Protein AF-A0A7R9WXY5-F1 (afdb_monomer)

Sequence (135 aa):
HPLSNDVPQPILPCYSPQYVYVGDTGELDQEAGEAMLREYPEVVKAVFLHVVSDIRDPPPDIPAPKMINGRPLVFFKTYVGAAVDAVQLGFMSVDGLQSVMDAAVLKLQDVPKTSDKWDDITIDMARAEVILQES

Secondary structure (DSSP, 8-state):
------PPPP--------EEEEEESSSTHHHHHHHHHHH-TTTEEEEEEE---S--SSPPPPPPPEEETTEEEEEESSHHHHHHHHHHTTSS-HHHHHHHHHHHHHHHTTS-TTSTHHHHHHHHHHHHHHHHHH-

pLDDT: mean 85.99, std 13.98, range [45.59, 97.94]

Radius of gyration: 20.67 Å; Cα contacts (8 Å, |Δi|>4): 164; chains: 1; bounding box: 40×36×82 Å

Mean predicted aligned error: 8.44 Å

Organism: NCBI:txid1486917

Nearest PDB structures (foldseek):
  7lrn-assembly1_A  TM=4.493E-01  e=1.155E+00  Acinetobacter baumannii
  1ipa-assembly1_A  TM=3.738E-01  e=8.289E-01  Thermus thermophilus
  7zay-assembly1_B  TM=4.949E-01  e=2.924E+00  Homo sapiens
  7dbj-assembly1_A  TM=3.763E-01  e=3.812E+00  Homo sapiens

Solvent-accessible surface area (backbone atoms only — not comparable to full-atom values): 8146 Å² total; per-residue (Å²): 139,84,86,82,84,78,74,83,75,80,80,71,81,80,77,76,76,72,41,72,48,77,46,34,59,77,62,68,42,49,64,50,46,54,46,41,28,69,76,37,52,90,38,35,56,35,32,38,30,36,62,63,69,96,52,74,80,71,63,72,79,78,61,78,67,44,73,41,85,89,24,48,38,40,57,31,84,41,72,46,40,47,37,45,53,29,36,78,73,69,76,41,53,72,69,54,38,52,54,46,46,55,54,50,53,63,73,40,70,87,53,64,84,87,42,73,76,44,59,65,43,51,56,26,49,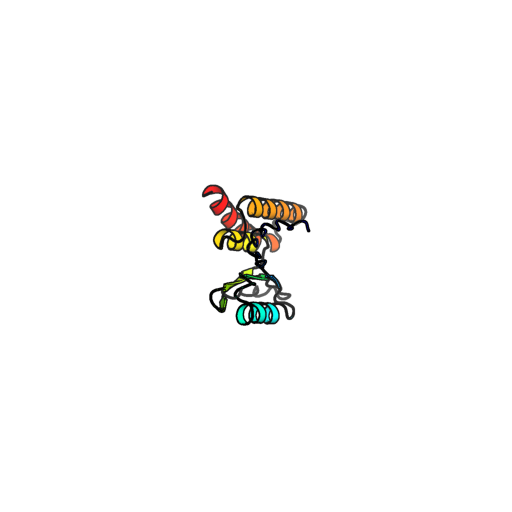55,55,41,52,55,54,66,74,76,107

Foldseek 3Di:
DDDDPPDDDDDDPPPQAADEAEEEDPDCLVVVQLVCCQPPVVRYQEYEYAYDDPDVVVHDDFDDWDARPNHIYHYANAVLQVQLVCVVSVNDDLVRSVVSLVVVCVVCVPPPCPDPVVPRVVVSVVSSVVVVVVD

Structure (mmCIF, N/CA/C/O backbone):
data_AF-A0A7R9WXY5-F1
#
_entry.id   AF-A0A7R9WXY5-F1
#
loop_
_atom_site.group_PDB
_atom_site.id
_atom_site.type_symbol
_atom_site.label_atom_id
_atom_site.label_alt_id
_atom_site.label_comp_id
_atom_site.label_asym_id
_atom_site.label_entity_id
_atom_site.label_seq_id
_atom_site.pdbx_PDB_ins_code
_atom_site.Cartn_x
_atom_site.Cartn_y
_atom_site.Cartn_z
_atom_site.occupancy
_atom_site.B_iso_or_equiv
_atom_site.auth_seq_id
_atom_site.auth_comp_id
_atom_site.auth_asym_id
_atom_site.auth_atom_id
_atom_site.pdbx_PDB_model_num
ATOM 1 N N . HIS A 1 1 ? -8.176 6.787 64.617 1.00 45.59 1 HIS A N 1
ATOM 2 C CA . HIS A 1 1 ? -8.739 7.027 63.275 1.00 45.59 1 HIS A CA 1
ATOM 3 C C . HIS A 1 1 ? -7.920 8.083 62.554 1.00 45.59 1 HIS A C 1
ATOM 5 O O . HIS A 1 1 ? -7.899 9.209 63.035 1.00 45.59 1 HIS A O 1
ATOM 11 N N . PRO A 1 2 ? -7.295 7.760 61.416 1.00 50.38 2 PRO A N 1
ATOM 12 C CA . PRO A 1 2 ? -7.084 8.735 60.360 1.00 50.38 2 PRO A CA 1
ATOM 13 C C . PRO A 1 2 ? -7.952 8.379 59.143 1.00 50.38 2 PRO A C 1
ATOM 15 O O . PRO A 1 2 ? -8.097 7.210 58.787 1.00 50.38 2 PRO A O 1
ATOM 18 N N . LEU A 1 3 ? -8.573 9.398 58.555 1.00 48.91 3 LEU A N 1
ATOM 19 C CA . LEU A 1 3 ? -9.305 9.322 57.294 1.00 48.91 3 LEU A CA 1
ATOM 20 C C . LEU A 1 3 ? -8.281 9.384 56.153 1.00 48.91 3 LEU A C 1
ATOM 22 O O . LEU A 1 3 ? -7.531 10.355 56.058 1.00 48.91 3 LEU A O 1
ATOM 26 N N . SER A 1 4 ? -8.232 8.331 55.333 1.00 54.41 4 SER A N 1
ATOM 27 C CA . SER A 1 4 ? -7.504 8.315 54.060 1.00 54.41 4 SER A CA 1
ATOM 28 C C . SER A 1 4 ? -8.235 9.230 53.079 1.00 54.41 4 SER A C 1
ATOM 30 O O . SER A 1 4 ? -9.386 8.969 52.731 1.00 54.41 4 SER A O 1
ATOM 32 N N . ASN A 1 5 ? -7.593 10.323 52.672 1.00 58.19 5 ASN A N 1
ATOM 33 C CA . ASN A 1 5 ? -8.052 11.154 51.562 1.00 58.19 5 ASN A CA 1
ATOM 34 C C . ASN A 1 5 ? -7.576 10.511 50.254 1.00 58.19 5 ASN A C 1
ATOM 36 O O . ASN A 1 5 ? -6.590 10.953 49.665 1.00 58.19 5 ASN A O 1
ATOM 40 N N . ASP A 1 6 ? -8.268 9.466 49.809 1.00 61.75 6 ASP A N 1
ATOM 41 C CA . ASP A 1 6 ? -8.076 8.913 48.470 1.00 61.75 6 ASP A CA 1
ATOM 42 C C . ASP A 1 6 ? -8.813 9.798 47.459 1.00 61.75 6 ASP A C 1
ATOM 44 O O . ASP A 1 6 ? -10.022 9.692 47.252 1.00 61.75 6 ASP A O 1
ATOM 48 N N . VAL A 1 7 ? -8.074 10.727 46.850 1.00 67.62 7 VAL A N 1
ATOM 49 C CA . VAL A 1 7 ? -8.543 11.486 45.686 1.00 67.62 7 VAL A CA 1
ATOM 50 C C . VAL A 1 7 ? -8.630 10.514 44.499 1.00 67.62 7 VAL A C 1
ATOM 52 O O . VAL A 1 7 ? -7.607 9.918 44.152 1.00 67.62 7 VAL A O 1
ATOM 55 N N . PRO A 1 8 ? -9.799 10.334 43.852 1.00 61.72 8 PRO A N 1
ATOM 56 C CA . PRO A 1 8 ? -9.913 9.460 42.690 1.00 61.72 8 PRO A CA 1
ATOM 57 C C . PRO A 1 8 ? -9.023 9.975 41.555 1.00 61.72 8 PRO A C 1
ATOM 59 O O . PRO A 1 8 ? -9.186 11.103 41.088 1.00 61.72 8 PRO A O 1
ATOM 62 N N . GLN A 1 9 ? -8.075 9.150 41.114 1.00 62.59 9 GLN A N 1
ATOM 63 C CA . GLN A 1 9 ? -7.274 9.427 39.924 1.00 62.59 9 GLN A CA 1
ATOM 64 C C . GLN A 1 9 ? -8.199 9.458 38.694 1.00 62.59 9 GLN A C 1
ATOM 66 O O . GLN A 1 9 ? -9.083 8.600 38.588 1.00 62.59 9 GLN A O 1
ATOM 71 N N . PRO A 1 10 ? -8.032 10.409 37.756 1.00 61.47 10 PRO A N 1
ATOM 72 C CA . PRO A 1 10 ? -8.815 10.416 36.530 1.00 61.47 10 PRO A CA 1
ATOM 73 C C . PRO A 1 10 ? -8.530 9.135 35.742 1.00 61.47 10 PRO A C 1
ATOM 75 O O . PRO A 1 10 ? -7.384 8.825 35.422 1.00 61.47 10 PRO A O 1
ATOM 78 N N . ILE A 1 11 ? -9.590 8.387 35.436 1.00 65.25 11 ILE A N 1
ATOM 79 C CA . ILE A 1 11 ? -9.560 7.288 34.473 1.00 65.25 11 ILE A CA 1
ATOM 80 C C . ILE A 1 11 ? -9.093 7.855 33.131 1.00 65.25 11 ILE A C 1
ATOM 82 O O . ILE A 1 11 ? -9.842 8.546 32.441 1.00 65.25 11 ILE A O 1
ATOM 86 N N . LEU A 1 12 ? -7.827 7.612 32.787 1.00 61.72 12 LEU A N 1
ATOM 87 C CA . LEU A 1 12 ? -7.324 7.902 31.451 1.00 61.72 12 LEU A CA 1
ATOM 88 C C . LEU A 1 12 ? -8.219 7.158 30.450 1.00 61.72 12 LEU A C 1
ATOM 90 O O . LEU A 1 12 ? -8.521 5.984 30.686 1.00 61.72 12 LEU A O 1
ATOM 94 N N . PRO A 1 13 ? -8.667 7.797 29.356 1.00 60.78 13 PRO A N 1
ATOM 95 C CA . PRO A 1 13 ? -9.385 7.078 28.319 1.00 60.78 13 PRO A CA 1
ATOM 96 C C . PRO A 1 13 ? -8.482 5.944 27.834 1.00 60.78 13 PRO A C 1
ATOM 98 O O . PRO A 1 13 ? -7.355 6.178 27.395 1.00 60.78 13 PRO A O 1
ATOM 101 N N . CYS A 1 14 ? -8.958 4.707 27.963 1.00 61.19 14 CYS A N 1
ATOM 102 C CA . CYS A 1 14 ? -8.277 3.556 27.397 1.00 61.19 14 CYS A CA 1
ATOM 103 C C . CYS A 1 14 ? -8.265 3.738 25.878 1.00 61.19 14 CYS A C 1
ATOM 105 O O . CYS A 1 14 ? -9.283 3.531 25.218 1.00 61.19 14 CYS A O 1
ATOM 107 N N . TYR A 1 15 ? -7.131 4.165 25.324 1.00 64.31 15 TYR A N 1
ATOM 108 C CA . TYR A 1 15 ? -6.925 4.173 23.884 1.00 64.31 15 TYR A CA 1
ATOM 109 C C . TYR A 1 15 ? -6.968 2.725 23.402 1.00 64.31 15 TYR A C 1
ATOM 111 O O . TYR A 1 15 ? -6.047 1.951 23.661 1.00 64.31 15 TYR A O 1
ATOM 119 N N . SER A 1 16 ? -8.050 2.345 22.725 1.00 69.62 16 SER A N 1
ATOM 120 C CA . SER A 1 16 ? -8.078 1.094 21.977 1.00 69.62 16 SER A CA 1
ATOM 121 C C . SER A 1 16 ? -7.091 1.232 20.814 1.00 69.62 16 SER A C 1
ATOM 123 O O . SER A 1 16 ? -7.258 2.156 20.006 1.00 69.62 16 SER A O 1
ATOM 125 N N . PRO A 1 17 ? -6.057 0.380 20.721 1.00 78.38 17 PRO A N 1
ATOM 126 C CA . PRO A 1 17 ? -5.117 0.443 19.614 1.00 78.38 17 PRO A CA 1
ATOM 127 C C . PRO A 1 17 ? -5.864 0.255 18.288 1.00 78.38 17 PRO A C 1
ATOM 129 O O . PRO A 1 17 ? -6.807 -0.529 18.199 1.00 78.38 17 PRO A O 1
ATOM 132 N N . GLN A 1 18 ? -5.466 1.021 17.274 1.00 90.31 18 GLN A N 1
ATOM 133 C CA . GLN A 1 18 ? -5.995 0.921 15.917 1.00 90.31 18 GLN A CA 1
ATOM 134 C C . GLN A 1 18 ? -4.926 0.300 15.028 1.00 90.31 18 GLN A C 1
ATOM 136 O O . GLN A 1 18 ? -3.749 0.635 15.162 1.00 90.31 18 GLN A O 1
ATOM 141 N N . TYR A 1 19 ? -5.336 -0.584 14.125 1.00 94.50 19 TYR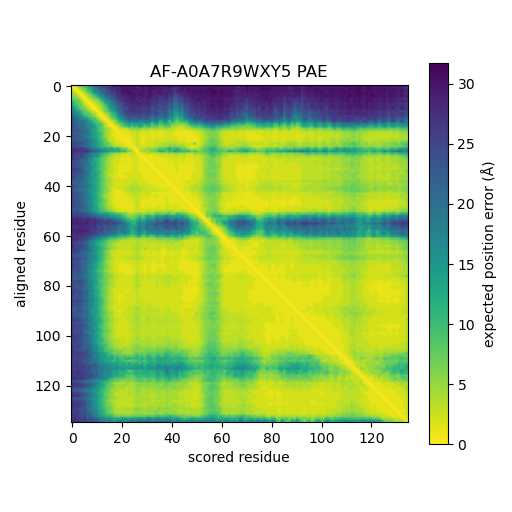 A N 1
ATOM 142 C CA . TYR A 1 19 ? -4.410 -1.377 13.323 1.00 94.50 19 TYR A CA 1
ATOM 143 C C . TYR A 1 19 ? -4.660 -1.205 11.831 1.00 94.50 19 TYR A C 1
ATOM 145 O O . TYR A 1 19 ? -5.797 -1.049 11.381 1.00 94.50 19 TYR A O 1
ATOM 153 N N . VAL A 1 20 ? -3.574 -1.295 11.073 1.00 96.38 20 VAL A N 1
ATOM 154 C CA . VAL A 1 20 ? -3.580 -1.556 9.636 1.00 96.38 20 VAL A CA 1
ATOM 155 C C . VAL A 1 20 ? -2.971 -2.936 9.449 1.00 96.38 20 VAL A C 1
ATOM 157 O O . VAL A 1 20 ? -1.915 -3.222 10.014 1.00 96.38 20 VAL A O 1
ATOM 160 N N . TYR A 1 21 ? -3.650 -3.796 8.700 1.00 96.50 21 TYR A N 1
ATOM 161 C CA . TYR A 1 21 ? -3.161 -5.135 8.394 1.00 96.50 21 TYR A CA 1
ATOM 162 C C . TYR A 1 21 ? -2.519 -5.145 7.006 1.00 96.50 21 TYR A C 1
ATOM 164 O O . TYR A 1 21 ? -3.054 -4.549 6.070 1.00 96.50 21 TYR A O 1
ATOM 172 N N . VAL A 1 22 ? -1.369 -5.804 6.886 1.00 96.00 22 VAL A N 1
ATOM 173 C CA . VAL A 1 22 ? -0.635 -5.958 5.628 1.00 96.00 22 VAL A CA 1
ATOM 174 C C . VAL A 1 22 ? -0.344 -7.440 5.435 1.00 96.00 22 VAL A C 1
ATOM 176 O O . VAL A 1 22 ? 0.213 -8.061 6.337 1.00 96.00 22 VAL A O 1
ATOM 179 N N . GLY A 1 23 ? -0.716 -7.975 4.277 1.00 94.62 23 GLY A N 1
ATOM 180 C CA . GLY A 1 23 ? -0.531 -9.379 3.907 1.00 94.62 23 GLY A CA 1
ATOM 181 C C . GLY A 1 23 ? -0.347 -9.535 2.401 1.00 94.62 23 GLY A C 1
ATOM 182 O O . GLY A 1 23 ? -0.059 -8.550 1.710 1.00 94.62 23 GLY A O 1
ATOM 183 N N . ASP A 1 24 ? -0.536 -10.740 1.878 1.00 92.19 24 ASP A N 1
ATOM 184 C CA . ASP A 1 24 ? -0.465 -11.025 0.440 1.00 92.19 24 ASP A CA 1
ATOM 185 C C . ASP A 1 24 ? -1.653 -11.843 -0.100 1.00 92.19 24 ASP A C 1
ATOM 187 O O . ASP A 1 24 ? -2.551 -12.241 0.633 1.00 92.19 24 ASP A O 1
ATOM 191 N N . THR A 1 25 ? -1.735 -12.009 -1.421 1.00 88.00 25 THR A N 1
ATOM 192 C CA . THR A 1 25 ? -2.819 -12.768 -2.078 1.00 88.00 25 THR A CA 1
ATOM 193 C C . THR A 1 25 ? -2.469 -14.231 -2.361 1.00 88.00 25 THR A C 1
ATOM 195 O O . THR A 1 25 ? -3.266 -14.923 -2.992 1.00 88.00 25 THR A O 1
ATOM 198 N N . GLY A 1 26 ? -1.268 -14.692 -2.001 1.00 77.94 26 GLY A N 1
ATOM 199 C CA . GLY A 1 26 ? -0.796 -16.053 -2.271 1.00 77.94 26 GLY A CA 1
ATOM 200 C C . GLY A 1 26 ? -1.288 -17.088 -1.257 1.00 77.94 26 GLY A C 1
ATOM 201 O O . GLY A 1 26 ? -1.329 -18.277 -1.573 1.00 77.94 26 GLY A O 1
ATOM 202 N N . GLU A 1 27 ? -1.688 -16.646 -0.062 1.00 79.31 27 GLU A N 1
ATOM 203 C CA . GLU A 1 27 ? -2.171 -17.495 1.034 1.00 79.31 27 GLU A CA 1
ATOM 204 C C . GLU A 1 27 ? -3.575 -17.070 1.529 1.00 79.31 27 GLU A C 1
ATOM 206 O O . GLU A 1 27 ? -4.365 -16.509 0.775 1.00 79.31 27 GLU A O 1
ATOM 211 N N . LEU A 1 28 ? -3.921 -17.362 2.792 1.00 89.62 28 LEU A N 1
ATOM 212 C CA . LEU A 1 28 ? -5.231 -17.064 3.407 1.00 89.62 28 LEU A CA 1
ATOM 213 C C . LEU A 1 28 ? -5.339 -15.642 3.993 1.00 89.62 28 LEU A C 1
ATOM 215 O O . LEU A 1 28 ? -6.267 -15.330 4.748 1.00 89.62 28 LEU A O 1
ATOM 219 N N . ASP A 1 29 ? -4.377 -14.782 3.674 1.00 93.69 29 ASP A N 1
ATOM 220 C CA . ASP A 1 29 ? -4.283 -13.409 4.171 1.00 93.69 29 ASP A CA 1
ATOM 221 C C . ASP A 1 29 ? -5.443 -12.539 3.670 1.00 93.69 29 ASP A C 1
ATOM 223 O O . ASP A 1 29 ? -5.923 -11.662 4.396 1.00 93.69 29 ASP A O 1
ATOM 227 N N . GLN A 1 30 ? -5.961 -12.805 2.465 1.00 94.06 30 GLN A N 1
ATOM 228 C CA . GLN A 1 30 ? -7.133 -12.091 1.965 1.00 94.06 30 GLN A CA 1
ATOM 229 C C . GLN A 1 30 ? -8.381 -12.433 2.781 1.00 94.06 30 GLN A C 1
ATOM 231 O O . GLN A 1 30 ? -9.068 -11.522 3.247 1.00 94.06 30 GLN A O 1
ATOM 236 N N . GLU A 1 31 ? -8.688 -13.714 2.985 1.00 95.31 31 GLU A N 1
ATOM 237 C CA . GLU A 1 31 ? -9.844 -14.136 3.777 1.00 95.31 31 GLU A CA 1
ATOM 238 C C . GLU A 1 31 ? -9.738 -13.640 5.219 1.00 95.31 31 GLU A C 1
ATOM 240 O O . GLU A 1 31 ? -10.734 -13.169 5.780 1.00 95.31 31 GLU A O 1
ATOM 245 N N . ALA A 1 32 ? -8.537 -13.696 5.802 1.00 96.19 32 ALA A N 1
ATOM 246 C CA . ALA A 1 32 ? -8.266 -13.172 7.134 1.00 96.19 32 ALA A CA 1
ATOM 247 C C . ALA A 1 32 ? -8.479 -11.651 7.192 1.00 96.19 32 ALA A C 1
ATOM 249 O O . ALA A 1 32 ? -9.191 -11.165 8.073 1.00 96.19 32 ALA A O 1
ATOM 250 N N . GLY A 1 33 ? -7.931 -10.899 6.235 1.00 96.06 33 GLY A N 1
ATOM 251 C CA . GLY A 1 33 ? -8.114 -9.452 6.109 1.00 96.06 33 GLY A CA 1
ATOM 252 C C . GLY A 1 33 ? -9.581 -9.056 5.953 1.00 96.06 33 GLY A C 1
ATOM 253 O O . GLY A 1 33 ? -10.083 -8.197 6.681 1.00 96.06 33 GLY A O 1
ATOM 254 N N . GLU A 1 34 ? -10.307 -9.717 5.054 1.00 96.50 34 GLU A N 1
ATOM 255 C CA . GLU A 1 34 ? -11.736 -9.476 4.846 1.00 96.50 34 GLU A CA 1
ATOM 256 C C . GLU A 1 34 ? -12.565 -9.830 6.092 1.00 96.50 34 GLU A C 1
ATOM 258 O O . GLU A 1 34 ? -13.495 -9.096 6.435 1.00 96.50 34 GLU A O 1
ATOM 263 N N . ALA A 1 35 ? -12.242 -10.922 6.795 1.00 97.12 35 ALA A N 1
ATOM 264 C CA . ALA A 1 35 ? -12.890 -11.285 8.056 1.00 97.12 35 ALA A CA 1
ATOM 265 C C . ALA A 1 35 ? -12.627 -10.244 9.150 1.00 97.12 35 ALA A C 1
ATOM 267 O O . ALA A 1 35 ? -13.572 -9.786 9.789 1.00 97.12 35 ALA A O 1
ATOM 268 N N . MET A 1 36 ? -11.380 -9.791 9.299 1.00 96.56 36 MET A N 1
ATOM 269 C CA . MET A 1 36 ? -11.010 -8.742 10.249 1.00 96.56 36 MET A CA 1
ATOM 270 C C . MET A 1 36 ? -11.781 -7.439 10.004 1.00 96.56 36 MET A C 1
ATOM 272 O O . MET A 1 36 ? -12.284 -6.842 10.955 1.00 96.56 36 MET A O 1
ATOM 276 N N . LEU A 1 37 ? -11.949 -7.019 8.745 1.00 96.75 37 LEU A N 1
ATOM 277 C CA . LEU A 1 37 ? -12.752 -5.834 8.415 1.00 96.75 37 LEU A CA 1
ATOM 278 C C . LEU A 1 37 ? -14.254 -6.033 8.660 1.00 96.75 37 LEU A C 1
ATOM 280 O O . LEU A 1 37 ? -14.957 -5.078 8.998 1.00 96.75 37 LEU A O 1
ATOM 284 N N . ARG A 1 38 ? -14.771 -7.255 8.486 1.00 96.75 38 ARG A N 1
ATOM 285 C CA . ARG A 1 38 ? -16.182 -7.565 8.762 1.00 96.75 38 ARG A CA 1
ATOM 286 C C . ARG A 1 38 ? -16.480 -7.606 10.257 1.00 96.75 38 ARG A C 1
ATOM 288 O O . ARG A 1 38 ? -17.514 -7.085 10.669 1.00 96.75 38 ARG A O 1
ATOM 295 N N . GLU A 1 39 ? -15.604 -8.228 11.036 1.00 96.56 39 GLU A N 1
ATOM 296 C CA . GLU A 1 39 ? -15.859 -8.584 12.436 1.00 96.56 39 GLU A CA 1
ATOM 297 C C . GLU A 1 39 ? -15.323 -7.552 13.432 1.00 96.56 39 GLU A C 1
ATOM 299 O O . GLU A 1 39 ? -15.938 -7.371 14.480 1.00 96.56 39 GLU A O 1
ATOM 304 N N . TYR A 1 40 ? -14.243 -6.838 13.089 1.00 94.75 40 TYR A N 1
ATOM 305 C CA . TYR A 1 40 ? -13.574 -5.873 13.974 1.00 94.75 40 TYR A CA 1
ATOM 306 C C . TYR A 1 40 ? -13.289 -4.501 13.310 1.00 94.75 40 TYR A C 1
ATOM 308 O O . TYR A 1 40 ? -12.171 -3.974 13.424 1.00 94.75 40 TYR A O 1
ATOM 316 N N . PRO A 1 41 ? -14.257 -3.867 12.609 1.00 94.00 41 PRO A N 1
ATOM 317 C CA . PRO A 1 41 ? -14.045 -2.597 11.896 1.00 94.00 41 PRO A CA 1
ATOM 318 C C . PRO A 1 41 ? -13.745 -1.399 12.815 1.00 94.00 41 PRO A C 1
ATOM 320 O O . PRO A 1 41 ? -13.320 -0.328 12.357 1.00 94.00 41 PRO A O 1
ATOM 323 N N . GLU A 1 42 ? -14.007 -1.512 14.112 1.00 91.94 42 GLU A N 1
ATOM 324 C CA . GLU A 1 42 ? -13.678 -0.512 15.124 1.00 91.94 42 GLU A CA 1
ATOM 325 C C . GLU A 1 42 ? -12.187 -0.505 15.479 1.00 91.94 42 GLU A C 1
ATOM 327 O O . GLU A 1 42 ? -11.663 0.556 15.833 1.00 91.94 42 GLU A O 1
ATOM 332 N N . VAL A 1 43 ? -11.497 -1.633 15.286 1.00 93.56 43 VAL A N 1
ATOM 333 C CA . VAL A 1 43 ? -10.077 -1.830 15.610 1.00 93.56 43 VAL A CA 1
ATOM 334 C C . VAL A 1 43 ? -9.208 -1.831 14.347 1.00 93.56 43 VAL A C 1
ATOM 336 O O . VAL A 1 43 ? -8.209 -1.110 14.295 1.00 93.56 43 VAL A O 1
ATOM 339 N N . VAL A 1 44 ? -9.605 -2.561 13.299 1.00 96.44 44 VAL A N 1
ATOM 340 C CA . VAL A 1 44 ? -8.868 -2.630 12.026 1.00 96.44 44 VAL A CA 1
ATOM 341 C C . VAL A 1 44 ? -9.373 -1.553 11.071 1.00 96.44 44 VAL A C 1
ATOM 343 O O . VAL A 1 44 ? -10.549 -1.507 10.708 1.00 96.44 44 VAL A O 1
ATOM 346 N N . LYS A 1 45 ? -8.484 -0.634 10.691 1.00 96.69 45 LYS A N 1
ATOM 347 C CA . LYS A 1 45 ? -8.825 0.563 9.911 1.00 96.69 45 LYS A CA 1
ATOM 348 C C . LYS A 1 45 ? -8.638 0.385 8.419 1.00 96.69 45 LYS A C 1
ATOM 350 O O . LYS A 1 45 ? -9.332 1.063 7.670 1.00 96.69 45 LYS A O 1
ATOM 355 N N . ALA A 1 46 ? -7.738 -0.499 8.010 1.00 97.75 46 ALA A N 1
ATOM 356 C CA . ALA A 1 46 ? -7.478 -0.817 6.617 1.00 97.75 46 ALA A CA 1
ATOM 357 C C . ALA A 1 46 ? -6.747 -2.152 6.486 1.00 97.75 46 ALA A C 1
ATOM 359 O O . ALA A 1 46 ? -6.069 -2.596 7.419 1.00 97.75 46 ALA A O 1
ATOM 360 N N . VAL A 1 47 ? -6.867 -2.748 5.305 1.00 97.94 47 VAL A N 1
ATOM 361 C CA . VAL A 1 47 ? -6.121 -3.931 4.878 1.00 97.94 47 VAL A CA 1
ATOM 362 C C . VAL A 1 47 ? -5.387 -3.599 3.583 1.00 97.94 47 VAL A C 1
ATOM 364 O O . VAL A 1 47 ? -5.988 -3.050 2.663 1.00 97.94 47 VAL A O 1
ATOM 367 N N . PHE A 1 48 ? -4.110 -3.953 3.500 1.00 97.88 48 PHE A N 1
ATOM 368 C CA . PHE A 1 48 ? -3.302 -3.844 2.290 1.00 97.88 48 PHE A CA 1
ATOM 369 C C . PHE A 1 48 ? -2.793 -5.235 1.904 1.00 97.88 48 PHE A C 1
ATOM 371 O O . PHE A 1 48 ? -2.164 -5.902 2.721 1.00 97.88 48 PHE A O 1
ATOM 378 N N . LEU A 1 49 ? -3.046 -5.675 0.673 1.00 96.62 49 LEU A N 1
ATOM 379 C CA . LEU A 1 49 ? -2.662 -7.000 0.187 1.00 96.62 49 LEU A CA 1
ATOM 380 C C . LEU A 1 49 ? -1.716 -6.890 -1.005 1.00 96.62 49 LEU A C 1
ATOM 382 O O . LEU A 1 49 ? -2.064 -6.335 -2.050 1.00 96.62 49 LEU A O 1
ATOM 386 N N . HIS A 1 50 ? -0.518 -7.439 -0.843 1.00 93.31 50 HIS A N 1
ATOM 387 C CA . HIS A 1 50 ? 0.461 -7.560 -1.908 1.00 93.31 50 HIS A CA 1
ATOM 388 C C . HIS A 1 50 ? 0.010 -8.634 -2.903 1.00 93.31 50 HIS A C 1
ATOM 390 O O . HIS A 1 50 ? -0.153 -9.799 -2.544 1.00 93.31 50 HIS A O 1
ATOM 396 N N . VAL A 1 51 ? -0.190 -8.248 -4.161 1.00 90.00 51 VAL A N 1
ATOM 397 C CA . VAL A 1 51 ? -0.598 -9.174 -5.219 1.00 90.00 51 VAL A CA 1
ATOM 398 C C . VAL A 1 51 ? 0.606 -10.004 -5.647 1.00 90.00 51 VAL A C 1
ATOM 400 O O . VAL A 1 51 ? 1.438 -9.558 -6.440 1.00 90.00 51 VAL A O 1
ATOM 403 N N . VAL A 1 52 ? 0.693 -11.225 -5.124 1.00 80.56 52 VAL A N 1
ATOM 404 C CA . VAL A 1 52 ? 1.699 -12.207 -5.533 1.00 80.56 52 VAL A CA 1
ATOM 405 C C . VAL A 1 52 ? 1.177 -12.928 -6.768 1.00 80.56 52 VAL A C 1
ATOM 407 O O . VAL A 1 52 ? 0.091 -13.502 -6.755 1.00 80.56 52 VAL A O 1
ATOM 410 N N . SER A 1 53 ? 1.954 -12.895 -7.848 1.00 69.62 53 SER A N 1
ATOM 411 C CA . SER A 1 53 ? 1.697 -13.718 -9.025 1.00 69.62 53 SER A CA 1
ATOM 412 C C . SER A 1 53 ? 2.967 -14.399 -9.487 1.00 69.62 53 SER A C 1
ATOM 414 O O . SER A 1 53 ? 3.976 -13.745 -9.764 1.00 69.62 53 SER A O 1
ATOM 416 N N . ASP A 1 54 ? 2.857 -15.711 -9.654 1.00 57.81 54 ASP A N 1
ATOM 417 C CA . ASP A 1 54 ? 3.878 -16.550 -10.275 1.00 57.81 54 ASP A CA 1
ATOM 418 C C . ASP A 1 54 ? 3.799 -16.518 -11.812 1.00 57.81 54 ASP A C 1
ATOM 420 O O . ASP A 1 54 ? 4.713 -16.977 -12.499 1.00 57.81 54 ASP A O 1
ATOM 424 N N . ILE A 1 55 ? 2.721 -15.958 -12.374 1.00 53.72 55 ILE A N 1
ATOM 425 C CA . ILE A 1 55 ? 2.457 -15.908 -13.814 1.00 53.72 55 ILE A CA 1
ATOM 426 C C . ILE A 1 55 ? 2.569 -14.455 -14.276 1.00 53.72 55 ILE A C 1
ATOM 428 O O . ILE A 1 55 ? 1.784 -13.589 -13.892 1.00 53.72 55 ILE A O 1
ATOM 432 N N . ARG A 1 56 ? 3.594 -14.179 -15.086 1.00 56.12 56 ARG A N 1
ATOM 433 C CA . ARG A 1 56 ? 3.872 -12.841 -15.632 1.00 56.12 56 ARG A CA 1
ATOM 434 C C . ARG A 1 56 ? 3.277 -12.603 -17.016 1.00 56.12 56 ARG A C 1
ATOM 436 O O . ARG A 1 56 ? 3.500 -11.533 -17.568 1.00 56.12 56 ARG A O 1
ATOM 443 N N . ASP A 1 57 ? 2.534 -13.562 -17.568 1.00 54.84 57 ASP A N 1
ATOM 444 C CA . ASP A 1 57 ? 1.982 -13.410 -18.911 1.00 54.84 57 ASP A CA 1
ATOM 445 C C . ASP A 1 57 ? 0.571 -14.023 -19.054 1.00 54.84 57 ASP A C 1
ATOM 447 O O . ASP A 1 57 ? 0.437 -15.251 -19.107 1.00 54.84 57 ASP A O 1
ATOM 451 N N . PRO A 1 58 ? -0.489 -13.190 -19.087 1.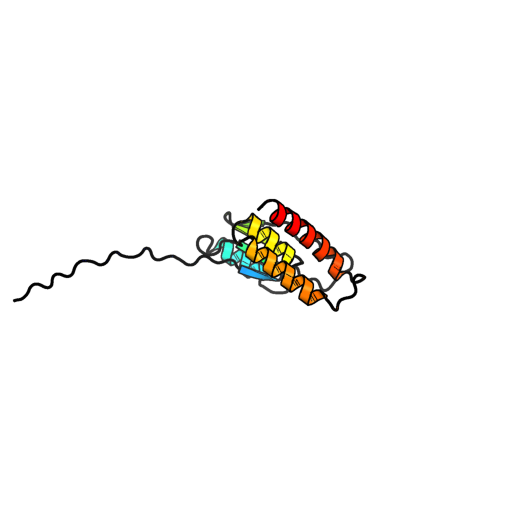00 57.22 58 PRO A N 1
ATOM 452 C CA . PRO A 1 58 ? -0.461 -11.741 -18.863 1.00 57.22 58 PRO A CA 1
ATOM 453 C C . PRO A 1 58 ? -0.103 -11.398 -17.400 1.00 57.22 58 PRO A C 1
ATOM 455 O O . PRO A 1 58 ? -0.281 -12.239 -16.514 1.00 57.22 58 PRO A O 1
ATOM 458 N N . PRO A 1 59 ? 0.395 -10.178 -17.117 1.00 58.28 59 PRO A N 1
ATOM 459 C CA . PRO A 1 59 ? 0.561 -9.702 -15.747 1.00 58.28 59 PRO A CA 1
ATOM 460 C C . PRO A 1 59 ? -0.753 -9.875 -14.976 1.00 58.28 59 PRO A C 1
ATOM 462 O O . PRO A 1 59 ? -1.814 -9.628 -15.555 1.00 58.28 59 PRO A O 1
ATOM 465 N N . PRO A 1 60 ? -0.723 -10.258 -13.688 1.00 62.72 60 PRO A N 1
ATOM 466 C CA . PRO A 1 60 ? -1.946 -10.320 -12.901 1.00 62.72 60 PRO A CA 1
ATOM 467 C C . PRO A 1 60 ? -2.596 -8.932 -12.894 1.00 62.72 60 PRO A C 1
ATOM 469 O O . PRO A 1 60 ? -1.942 -7.925 -12.576 1.00 62.72 60 PRO A O 1
ATOM 472 N N . ASP A 1 61 ? -3.877 -8.885 -13.246 1.00 72.88 61 ASP A N 1
ATOM 473 C CA . ASP A 1 61 ? -4.695 -7.703 -13.017 1.00 72.88 61 ASP A CA 1
ATOM 474 C C . ASP A 1 61 ? -4.740 -7.455 -11.507 1.00 72.88 61 ASP A C 1
ATOM 476 O O . ASP A 1 61 ? -5.124 -8.334 -10.732 1.00 72.88 61 ASP A O 1
ATOM 480 N N . ILE A 1 62 ? -4.314 -6.263 -11.079 1.00 83.94 62 ILE A N 1
ATOM 481 C CA . ILE A 1 62 ? -4.481 -5.844 -9.685 1.00 83.94 62 ILE A CA 1
ATOM 482 C C . ILE A 1 62 ? -5.989 -5.719 -9.453 1.00 83.94 62 ILE A C 1
ATOM 484 O O . ILE A 1 62 ? -6.636 -4.937 -10.160 1.00 83.94 62 ILE A O 1
ATOM 488 N N . PRO A 1 63 ? -6.577 -6.453 -8.491 1.00 88.31 63 PRO A N 1
ATOM 489 C CA . PRO A 1 63 ? -7.992 -6.304 -8.207 1.00 88.31 63 PRO A CA 1
ATOM 490 C C . PRO A 1 63 ? -8.298 -4.872 -7.762 1.00 88.31 63 PRO A C 1
ATOM 492 O O . PRO A 1 63 ? -7.511 -4.237 -7.059 1.00 88.31 63 PRO A O 1
ATOM 495 N N . ALA A 1 64 ? -9.469 -4.362 -8.146 1.00 90.00 64 ALA A N 1
ATOM 496 C CA . ALA A 1 64 ? -9.903 -3.051 -7.684 1.00 90.00 64 ALA A CA 1
ATOM 497 C C . ALA A 1 64 ? -9.997 -3.023 -6.141 1.00 90.00 64 ALA A C 1
ATOM 499 O O . ALA A 1 64 ? -10.434 -4.015 -5.540 1.00 90.00 64 ALA A O 1
ATOM 500 N N . PRO A 1 65 ? -9.643 -1.898 -5.490 1.00 92.62 65 PRO A N 1
ATOM 501 C CA . PRO A 1 65 ? -9.841 -1.730 -4.057 1.00 92.62 65 PRO A CA 1
ATOM 502 C C . PRO A 1 65 ? -11.297 -1.976 -3.651 1.00 92.62 65 PRO A C 1
ATOM 504 O O . PRO A 1 65 ? -12.233 -1.646 -4.387 1.00 92.62 65 PRO A O 1
ATOM 507 N N . LYS A 1 66 ? -11.498 -2.529 -2.454 1.00 94.88 66 LYS A N 1
ATOM 508 C CA . LYS A 1 66 ? -12.823 -2.819 -1.893 1.00 94.88 66 LYS A CA 1
ATOM 509 C C . LYS A 1 66 ? -13.069 -1.986 -0.641 1.00 94.88 66 LYS A C 1
ATOM 511 O O . LYS A 1 66 ? -12.140 -1.618 0.071 1.00 94.88 66 LYS A O 1
ATOM 516 N N . MET A 1 67 ? -14.343 -1.756 -0.336 1.00 97.00 67 MET A N 1
ATOM 517 C CA . MET A 1 67 ? -14.776 -1.195 0.943 1.00 97.00 67 MET A CA 1
ATOM 518 C C . MET A 1 67 ? -15.598 -2.237 1.693 1.00 97.00 67 MET A C 1
ATOM 520 O O . MET A 1 67 ? -16.626 -2.692 1.194 1.00 97.00 67 MET A O 1
ATOM 524 N N . ILE A 1 68 ? -15.169 -2.595 2.900 1.00 96.38 68 ILE A N 1
ATOM 525 C CA . ILE A 1 68 ? -15.862 -3.551 3.770 1.00 96.38 68 ILE A CA 1
ATOM 526 C C . ILE A 1 68 ? -16.167 -2.831 5.077 1.00 96.38 68 ILE A C 1
ATOM 528 O O . ILE A 1 68 ? -15.260 -2.343 5.743 1.00 96.38 68 ILE A O 1
ATOM 532 N N .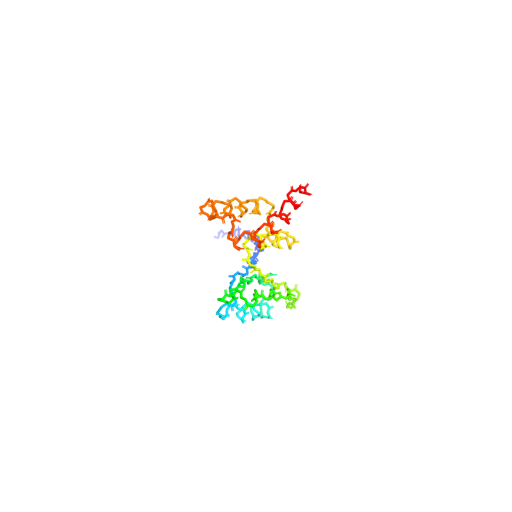 ASN A 1 69 ? -17.453 -2.688 5.413 1.00 95.31 69 ASN A N 1
ATOM 533 C CA . ASN A 1 69 ? -17.912 -1.925 6.583 1.00 95.31 69 ASN A CA 1
ATOM 534 C C . ASN A 1 69 ? -17.300 -0.510 6.685 1.00 95.31 69 ASN A C 1
ATOM 536 O O . ASN A 1 69 ? -16.981 -0.022 7.767 1.00 95.31 69 ASN A O 1
ATOM 540 N N . GLY A 1 70 ? -17.115 0.158 5.540 1.00 94.81 70 GLY A N 1
ATOM 541 C CA . GLY A 1 70 ? -16.527 1.500 5.478 1.00 94.81 70 GLY A CA 1
ATOM 542 C C . GLY A 1 70 ? -15.009 1.546 5.691 1.00 94.81 70 GLY A C 1
ATOM 543 O O . GLY A 1 70 ? -14.462 2.636 5.848 1.00 94.81 70 GLY A O 1
ATOM 544 N N . ARG A 1 71 ? -14.321 0.399 5.682 1.00 96.75 71 ARG A N 1
ATOM 545 C CA . ARG A 1 71 ? -12.857 0.297 5.744 1.00 96.75 71 ARG A CA 1
ATOM 546 C C . ARG A 1 71 ? -12.276 -0.137 4.395 1.00 96.75 71 ARG A C 1
ATOM 548 O O . ARG A 1 71 ? -12.853 -1.031 3.769 1.00 96.75 71 ARG A O 1
ATOM 555 N N . PRO A 1 72 ? -11.169 0.474 3.944 1.00 97.75 72 PRO A N 1
ATOM 556 C CA . PRO A 1 72 ? -10.536 0.116 2.687 1.00 97.75 72 PRO A CA 1
ATOM 557 C C . PRO A 1 72 ? -9.774 -1.207 2.790 1.00 97.75 72 PRO A C 1
ATOM 559 O O . PRO A 1 72 ? -9.061 -1.472 3.761 1.00 97.75 72 PRO A O 1
ATOM 562 N N . LEU A 1 73 ? -9.908 -2.003 1.737 1.00 97.56 73 LEU A N 1
ATOM 563 C CA . LEU A 1 73 ? -9.043 -3.118 1.394 1.00 97.56 73 LEU A CA 1
ATOM 564 C C . LEU A 1 73 ? -8.376 -2.773 0.060 1.00 97.56 73 LEU A C 1
ATOM 566 O O . LEU A 1 73 ? -9.055 -2.622 -0.957 1.00 97.56 73 LEU A O 1
ATOM 570 N N . VAL A 1 74 ? -7.058 -2.610 0.083 1.00 97.06 74 VAL A N 1
ATOM 571 C CA . VAL A 1 74 ? -6.252 -2.112 -1.035 1.00 97.06 74 VAL A CA 1
ATOM 572 C C . VAL A 1 74 ? -5.325 -3.216 -1.522 1.00 97.06 74 VAL A C 1
ATOM 574 O O . VAL A 1 74 ? -4.653 -3.858 -0.721 1.00 97.06 74 VAL A O 1
ATOM 577 N N . PHE A 1 75 ? -5.269 -3.424 -2.833 1.00 95.31 75 PHE A N 1
ATOM 578 C CA . PHE A 1 75 ? -4.323 -4.343 -3.458 1.00 95.31 75 PHE A CA 1
ATOM 579 C C . PHE A 1 75 ? -3.159 -3.558 -4.056 1.00 95.31 75 PHE A C 1
ATOM 581 O O . PHE A 1 75 ? -3.379 -2.525 -4.686 1.00 95.31 75 PHE A O 1
ATOM 588 N N . PHE A 1 76 ? -1.930 -4.044 -3.889 1.00 93.38 76 PHE A N 1
ATOM 589 C CA . PHE A 1 76 ? -0.735 -3.358 -4.384 1.00 93.38 76 PHE A CA 1
ATOM 590 C C . PHE A 1 76 ? 0.307 -4.334 -4.937 1.00 93.38 76 PHE A C 1
ATOM 592 O O . PHE A 1 76 ? 0.352 -5.497 -4.544 1.00 93.38 76 PHE A O 1
ATOM 599 N N . LYS A 1 77 ? 1.177 -3.856 -5.836 1.00 89.50 77 LYS A N 1
ATOM 600 C CA . LYS A 1 77 ? 2.337 -4.617 -6.350 1.00 89.50 77 LYS A CA 1
ATOM 601 C C . LYS A 1 77 ? 3.663 -4.150 -5.769 1.00 89.50 77 LYS A C 1
ATOM 603 O O . LYS A 1 77 ? 4.575 -4.948 -5.585 1.00 89.50 77 LYS A O 1
ATOM 608 N N . THR A 1 78 ? 3.786 -2.859 -5.475 1.00 91.81 78 THR A N 1
ATOM 609 C CA . THR A 1 78 ? 5.007 -2.302 -4.894 1.00 91.81 78 THR A CA 1
ATOM 610 C C . THR A 1 78 ? 4.717 -1.694 -3.532 1.00 91.81 78 THR A C 1
ATOM 612 O O . THR A 1 78 ? 3.654 -1.119 -3.295 1.00 91.81 78 THR A O 1
ATOM 615 N N . TYR A 1 79 ? 5.684 -1.798 -2.622 1.00 94.38 79 TYR A N 1
ATOM 616 C CA . TYR A 1 79 ? 5.574 -1.159 -1.311 1.00 94.38 79 TYR A CA 1
ATOM 617 C C . TYR A 1 79 ? 5.529 0.372 -1.407 1.00 94.38 79 TYR A C 1
ATOM 619 O O . TYR A 1 79 ? 4.967 1.006 -0.521 1.00 94.38 79 TYR A O 1
ATOM 627 N N . VAL A 1 80 ? 6.058 0.962 -2.487 1.00 95.88 80 VAL A N 1
ATOM 628 C CA . VAL A 1 80 ? 5.909 2.400 -2.758 1.00 95.88 80 VAL A CA 1
ATOM 629 C C . VAL A 1 80 ? 4.445 2.725 -3.050 1.00 95.88 80 VAL A C 1
ATOM 631 O O . VAL A 1 80 ? 3.899 3.631 -2.432 1.00 95.88 80 VAL A O 1
ATOM 634 N N . GLY A 1 81 ? 3.776 1.935 -3.897 1.00 95.19 81 GLY A N 1
ATOM 635 C CA . GLY A 1 81 ? 2.342 2.079 -4.165 1.00 95.19 81 GLY A CA 1
ATOM 636 C C . GLY A 1 81 ? 1.491 1.933 -2.901 1.00 95.19 81 GLY A C 1
ATOM 637 O O . GLY A 1 81 ? 0.628 2.767 -2.641 1.00 95.19 81 GLY A O 1
ATOM 638 N N . ALA A 1 82 ? 1.798 0.944 -2.053 1.00 96.81 82 ALA A N 1
ATOM 639 C CA . ALA A 1 82 ? 1.132 0.788 -0.757 1.00 96.81 82 ALA A CA 1
ATOM 640 C C . ALA A 1 82 ? 1.320 2.010 0.156 1.00 96.81 82 ALA A C 1
ATOM 642 O O . ALA A 1 82 ? 0.375 2.445 0.814 1.00 96.81 82 ALA A O 1
ATOM 643 N N . ALA A 1 83 ? 2.532 2.574 0.200 1.00 97.62 83 ALA A N 1
ATOM 644 C CA . ALA A 1 83 ? 2.831 3.757 1.000 1.00 97.62 83 ALA A CA 1
ATOM 645 C C . ALA A 1 83 ? 2.104 5.005 0.477 1.00 97.62 83 ALA A C 1
ATOM 647 O O . ALA A 1 83 ? 1.574 5.773 1.277 1.00 97.62 83 ALA A O 1
ATOM 648 N N . VAL A 1 84 ? 2.016 5.179 -0.846 1.00 97.31 84 VAL A N 1
ATOM 649 C CA . VAL A 1 84 ? 1.225 6.243 -1.488 1.00 97.31 84 VAL A CA 1
ATOM 650 C C . VAL A 1 84 ? -0.231 6.172 -1.032 1.00 97.31 84 VAL A C 1
ATOM 652 O O . VAL A 1 84 ? -0.764 7.154 -0.512 1.00 97.31 84 VAL A O 1
ATOM 655 N N . ASP A 1 85 ? -0.854 5.000 -1.158 1.00 96.94 85 ASP A N 1
ATOM 656 C CA . ASP A 1 85 ? -2.252 4.808 -0.771 1.00 96.94 85 ASP A CA 1
ATOM 657 C C . ASP A 1 85 ? -2.437 5.000 0.748 1.00 96.94 85 ASP A C 1
ATOM 659 O O . ASP A 1 85 ? -3.420 5.594 1.194 1.00 96.94 85 ASP A O 1
ATOM 663 N N . ALA A 1 86 ? -1.466 4.577 1.565 1.00 97.31 86 ALA A N 1
ATOM 664 C CA . ALA A 1 86 ? -1.485 4.789 3.010 1.00 97.31 86 ALA A CA 1
ATOM 665 C C . ALA A 1 86 ? -1.408 6.274 3.400 1.00 97.31 86 ALA A C 1
ATOM 667 O O . ALA A 1 86 ? -2.113 6.682 4.325 1.00 97.31 86 ALA A O 1
ATOM 668 N N . VAL A 1 87 ? -0.605 7.093 2.711 1.00 97.31 87 VAL A N 1
ATOM 669 C CA . VAL A 1 87 ? -0.571 8.550 2.940 1.00 97.31 87 VAL A CA 1
ATOM 670 C C . VAL A 1 87 ? -1.902 9.184 2.549 1.00 97.31 87 VAL A C 1
ATOM 672 O O . VAL A 1 87 ? -2.482 9.924 3.343 1.00 97.31 87 VAL A O 1
ATOM 675 N N . GLN A 1 88 ? -2.436 8.847 1.373 1.00 95.69 88 GLN A N 1
ATOM 676 C CA . GLN A 1 88 ? -3.712 9.392 0.889 1.00 95.69 88 GLN A CA 1
ATOM 677 C C . GLN A 1 88 ? -4.894 9.042 1.802 1.00 95.69 88 GLN A C 1
ATOM 679 O O . GLN A 1 88 ? -5.817 9.840 1.965 1.00 95.69 88 GLN A O 1
ATOM 684 N N . LEU A 1 89 ? -4.857 7.866 2.431 1.00 95.38 89 LEU A N 1
ATOM 685 C CA . LEU A 1 89 ? -5.861 7.421 3.398 1.00 95.38 89 LEU A CA 1
ATOM 686 C C . LEU A 1 89 ? -5.601 7.929 4.832 1.00 95.38 89 LEU A C 1
ATOM 688 O O . LEU A 1 89 ? -6.413 7.675 5.722 1.00 95.38 89 LEU A O 1
ATOM 692 N N . GLY A 1 90 ? -4.500 8.649 5.071 1.00 95.44 90 GLY A N 1
ATOM 693 C CA . GLY A 1 90 ? -4.147 9.220 6.375 1.00 95.44 90 GLY A CA 1
ATOM 694 C C . GLY A 1 90 ? -3.566 8.219 7.380 1.00 95.44 90 GLY A C 1
ATOM 695 O O . GLY A 1 90 ? -3.569 8.485 8.582 1.00 95.44 90 GLY A O 1
ATOM 696 N N . PHE A 1 91 ? -3.080 7.066 6.916 1.00 95.12 91 PHE A N 1
ATOM 697 C CA . PHE A 1 91 ? -2.446 6.031 7.744 1.00 95.12 91 PHE A CA 1
ATOM 698 C C . PHE A 1 91 ? -0.924 6.163 7.841 1.00 95.12 91 PHE A C 1
ATOM 700 O O . PHE A 1 91 ? -0.311 5.513 8.687 1.00 95.12 91 PHE A O 1
ATOM 707 N N . MET A 1 92 ? -0.309 6.985 6.991 1.00 95.75 92 MET A N 1
ATOM 708 C CA . MET A 1 92 ? 1.135 7.202 6.954 1.00 95.75 92 MET A CA 1
ATOM 709 C C . MET A 1 92 ? 1.448 8.688 6.755 1.00 95.75 92 MET A C 1
ATOM 711 O O . MET A 1 92 ? 0.701 9.400 6.088 1.00 95.75 92 MET A O 1
ATOM 715 N N . SER A 1 93 ? 2.545 9.166 7.347 1.00 96.50 93 SER A N 1
ATOM 716 C CA . SER A 1 93 ? 3.061 10.511 7.086 1.00 96.50 93 SER A CA 1
ATOM 717 C C . SER A 1 93 ? 3.854 10.564 5.780 1.00 96.50 93 SER A C 1
ATOM 719 O O . SER A 1 93 ? 4.366 9.555 5.296 1.00 96.50 93 SER A O 1
ATOM 721 N N . VAL A 1 94 ? 4.026 11.773 5.254 1.00 96.38 94 VAL A N 1
ATOM 722 C CA . VAL A 1 94 ? 4.844 12.038 4.064 1.00 96.38 94 VAL A CA 1
ATOM 723 C C . VAL A 1 94 ? 6.311 11.624 4.283 1.00 96.38 94 VAL A C 1
ATOM 725 O O . VAL A 1 94 ? 6.909 10.997 3.413 1.00 96.38 94 VAL A O 1
ATOM 728 N N . ASP A 1 95 ? 6.863 11.839 5.482 1.00 96.75 95 ASP A N 1
ATOM 729 C CA . ASP A 1 95 ? 8.207 11.356 5.851 1.00 96.75 95 ASP A CA 1
ATOM 730 C C . ASP A 1 95 ? 8.318 9.819 5.803 1.00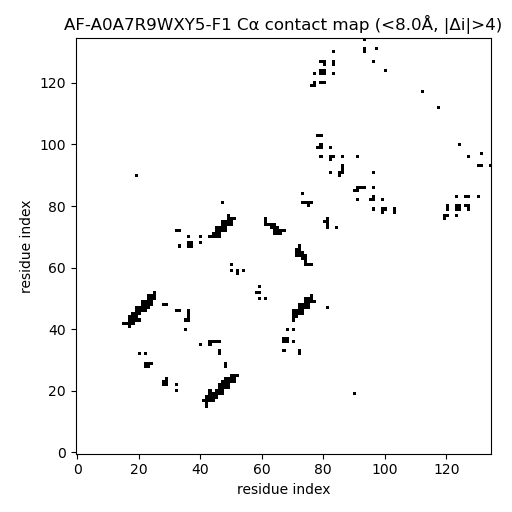 96.75 95 ASP A C 1
ATOM 732 O O . ASP A 1 95 ? 9.353 9.254 5.430 1.00 96.75 95 ASP A O 1
ATOM 736 N N . GLY A 1 96 ? 7.237 9.123 6.176 1.00 95.81 96 GLY A N 1
ATOM 737 C CA . GLY A 1 96 ? 7.145 7.669 6.073 1.00 95.81 96 GLY A CA 1
ATOM 738 C C . GLY A 1 96 ? 7.195 7.203 4.619 1.00 95.81 96 GLY A C 1
ATOM 739 O O . GLY A 1 96 ? 7.924 6.262 4.307 1.00 95.81 96 GLY A O 1
ATOM 740 N N . LEU A 1 97 ? 6.500 7.908 3.721 1.00 97.00 97 LEU A N 1
ATOM 741 C CA . LEU A 1 97 ? 6.552 7.650 2.281 1.00 97.00 97 LEU A CA 1
ATOM 742 C C . LEU A 1 97 ? 7.966 7.837 1.720 1.00 97.00 97 LEU A C 1
ATOM 744 O O . LEU A 1 97 ? 8.461 6.934 1.045 1.00 97.00 97 LEU A O 1
ATOM 748 N N . GLN A 1 98 ? 8.648 8.938 2.057 1.00 95.94 98 GLN A N 1
ATOM 749 C CA . GLN A 1 98 ? 10.037 9.162 1.632 1.00 95.94 98 GLN A CA 1
ATOM 750 C C . GLN A 1 98 ? 10.955 8.017 2.089 1.00 95.94 98 GLN A C 1
ATOM 752 O O . GLN A 1 98 ? 11.743 7.493 1.305 1.00 95.94 98 GLN A O 1
ATOM 757 N N . SER A 1 99 ? 10.795 7.559 3.334 1.00 97.06 99 SER A N 1
ATOM 758 C CA . SER A 1 99 ? 11.582 6.445 3.878 1.00 97.06 99 SER A CA 1
ATOM 759 C C . SER A 1 99 ? 11.375 5.140 3.094 1.00 97.06 99 SER A C 1
ATOM 761 O O . SER A 1 99 ? 12.323 4.380 2.879 1.00 97.06 99 SER A O 1
ATOM 763 N N . VAL A 1 100 ? 10.144 4.870 2.642 1.00 96.44 100 VAL A N 1
ATOM 764 C CA . VAL A 1 100 ? 9.833 3.699 1.805 1.00 96.44 100 VAL A CA 1
ATOM 765 C C . VAL A 1 100 ? 10.441 3.839 0.408 1.00 96.44 100 VAL A C 1
ATOM 767 O O . VAL A 1 100 ? 10.984 2.859 -0.110 1.00 96.44 100 VAL A O 1
ATOM 770 N N . MET A 1 101 ? 10.400 5.034 -0.187 1.00 95.19 101 MET A N 1
ATOM 771 C CA . MET A 1 101 ? 11.035 5.301 -1.482 1.00 95.19 101 MET A CA 1
ATOM 772 C C . MET A 1 101 ? 12.545 5.060 -1.424 1.00 95.19 101 MET A C 1
ATOM 774 O O . MET A 1 101 ? 13.079 4.320 -2.252 1.00 95.19 101 MET A O 1
ATOM 778 N N . ASP A 1 102 ? 13.227 5.603 -0.416 1.00 94.75 102 ASP A N 1
ATOM 779 C CA . ASP A 1 102 ? 14.675 5.448 -0.254 1.00 94.75 102 ASP A CA 1
ATOM 780 C C . ASP A 1 102 ? 15.064 3.969 -0.098 1.00 94.75 102 ASP A C 1
ATOM 782 O O . ASP A 1 102 ? 15.988 3.478 -0.756 1.00 94.75 102 ASP A O 1
ATOM 786 N N . ALA A 1 103 ? 14.314 3.223 0.721 1.00 94.94 103 ALA A N 1
ATOM 787 C CA . ALA A 1 103 ? 14.521 1.789 0.906 1.00 94.94 103 ALA A CA 1
ATOM 788 C C . ALA A 1 103 ? 14.287 0.992 -0.390 1.00 94.94 103 ALA A C 1
ATOM 790 O O . ALA A 1 103 ? 15.010 0.031 -0.673 1.00 94.94 103 ALA A O 1
ATOM 791 N N . ALA A 1 104 ? 13.298 1.386 -1.191 1.00 92.06 104 ALA A N 1
ATOM 792 C CA . ALA A 1 104 ? 13.006 0.758 -2.471 1.00 92.06 104 ALA A CA 1
ATOM 793 C C . ALA A 1 104 ? 14.109 1.014 -3.512 1.00 92.06 104 ALA A C 1
ATOM 795 O O . ALA A 1 104 ? 14.544 0.068 -4.174 1.00 92.06 104 ALA A O 1
ATOM 796 N N . VAL A 1 105 ? 14.614 2.249 -3.613 1.00 89.25 105 VAL A N 1
ATOM 797 C CA . VAL A 1 105 ? 15.755 2.592 -4.480 1.00 89.25 105 VAL A CA 1
ATOM 7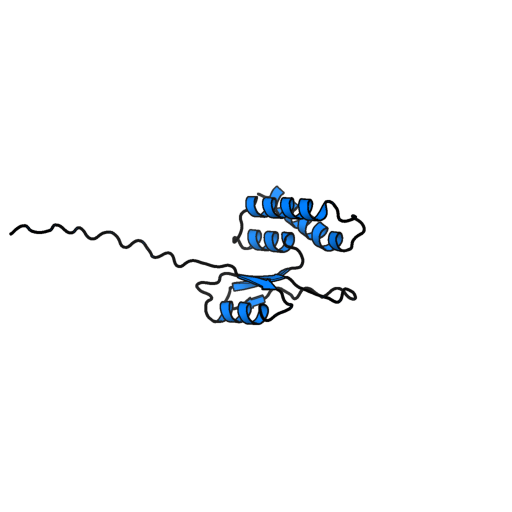98 C C . VAL A 1 105 ? 16.992 1.796 -4.075 1.00 89.25 105 VAL A C 1
ATOM 800 O O . VAL A 1 105 ? 17.627 1.175 -4.928 1.00 89.25 105 VAL A O 1
ATOM 803 N N . LEU A 1 106 ? 17.297 1.745 -2.774 1.00 91.81 106 LEU A N 1
ATOM 804 C CA . LEU A 1 106 ? 18.429 0.981 -2.251 1.00 91.81 106 LEU A CA 1
ATOM 805 C C . LEU A 1 106 ? 18.316 -0.510 -2.602 1.00 91.81 106 LEU A C 1
ATOM 807 O O . LEU A 1 106 ? 19.289 -1.125 -3.031 1.00 91.81 106 LEU A O 1
ATOM 811 N N . LYS A 1 107 ? 17.119 -1.095 -2.480 1.00 88.81 107 LYS A N 1
ATOM 812 C CA . LYS A 1 107 ? 16.874 -2.511 -2.799 1.00 88.81 107 LYS A CA 1
ATOM 813 C C . LYS A 1 107 ? 17.035 -2.833 -4.288 1.00 88.81 107 LYS A C 1
ATOM 815 O O . LYS A 1 107 ? 17.325 -3.978 -4.632 1.00 88.81 107 LYS A O 1
ATOM 820 N N . LEU A 1 108 ? 16.839 -1.852 -5.167 1.00 85.94 108 LEU A N 1
ATOM 821 C CA . LEU A 1 108 ? 16.951 -2.017 -6.616 1.00 85.94 108 LEU A CA 1
ATOM 822 C C . LEU A 1 108 ? 18.297 -1.568 -7.195 1.00 85.94 108 LEU A C 1
ATOM 824 O O . LEU A 1 108 ? 18.492 -1.712 -8.399 1.00 85.94 108 LEU A O 1
ATOM 828 N N . GLN A 1 109 ? 19.233 -1.077 -6.378 1.00 88.00 109 GLN A N 1
ATOM 829 C CA . GLN A 1 109 ? 20.512 -0.524 -6.848 1.00 88.00 109 GLN A CA 1
ATOM 830 C C . GLN A 1 109 ? 21.298 -1.478 -7.776 1.00 88.00 109 GLN A C 1
ATOM 832 O O . GLN A 1 109 ? 21.953 -1.026 -8.712 1.00 88.00 109 GLN A O 1
ATOM 837 N N . ASP A 1 110 ? 21.181 -2.792 -7.548 1.00 86.25 110 ASP A N 1
ATOM 838 C CA . ASP A 1 110 ? 21.886 -3.847 -8.289 1.00 86.25 110 ASP A CA 1
ATOM 839 C C . ASP A 1 110 ? 20.998 -4.536 -9.347 1.00 86.25 110 ASP A C 1
ATOM 841 O O . ASP A 1 110 ? 21.424 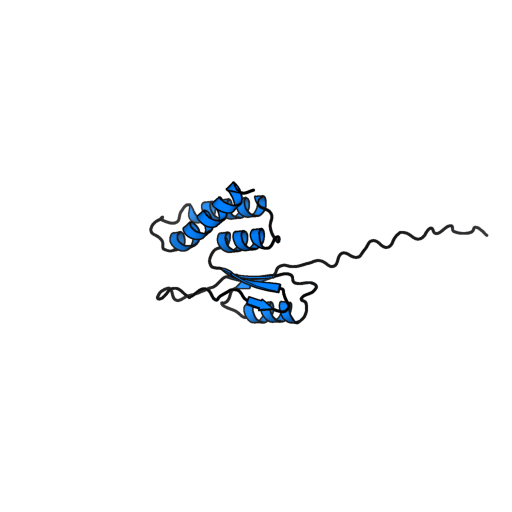-5.479 -10.018 1.00 86.25 110 ASP A O 1
ATOM 845 N N . VAL A 1 111 ? 19.746 -4.095 -9.507 1.00 82.81 111 VAL A N 1
ATOM 846 C CA . VAL A 1 111 ? 18.801 -4.648 -10.485 1.00 82.81 111 VAL A CA 1
ATOM 847 C C . VAL A 1 111 ? 18.907 -3.855 -11.791 1.00 82.81 111 VAL A C 1
ATOM 849 O O . VAL A 1 111 ? 18.624 -2.655 -11.798 1.00 82.81 111 VAL A O 1
ATOM 852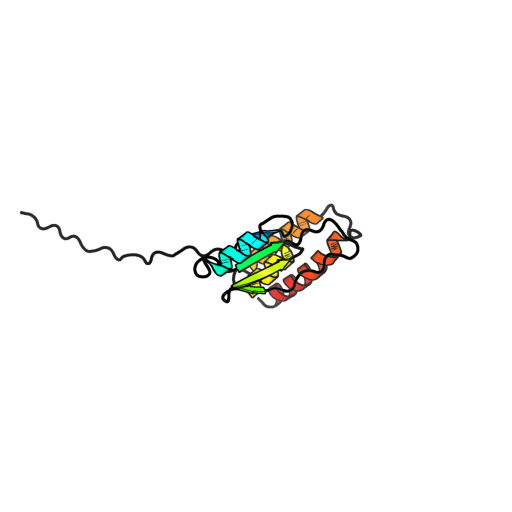 N N . PRO A 1 112 ? 19.241 -4.491 -12.931 1.00 82.75 112 PRO A N 1
ATOM 853 C CA . PRO A 1 112 ? 19.302 -3.800 -14.215 1.00 82.75 112 PRO A CA 1
ATOM 854 C C . PRO A 1 112 ? 17.994 -3.067 -14.537 1.00 82.75 112 PRO A C 1
ATOM 856 O O . PRO A 1 112 ? 16.918 -3.653 -14.423 1.00 82.75 112 PRO A O 1
ATOM 859 N N . LYS A 1 113 ? 18.086 -1.811 -14.999 1.00 76.62 113 LYS A N 1
ATOM 860 C CA . LYS A 1 113 ? 16.924 -0.976 -15.378 1.00 76.62 113 LYS A CA 1
ATOM 861 C C . LYS A 1 113 ? 16.057 -1.557 -16.498 1.00 76.62 113 LYS A C 1
ATOM 863 O O . LYS A 1 113 ? 14.953 -1.091 -16.721 1.00 76.62 113 LYS A O 1
ATOM 868 N N . THR A 1 114 ? 16.559 -2.566 -17.201 1.00 75.12 114 THR A N 1
ATOM 869 C CA . THR A 1 114 ? 15.834 -3.317 -18.231 1.00 75.12 114 THR A CA 1
ATOM 870 C C . THR A 1 114 ? 14.959 -4.441 -17.662 1.00 75.12 114 THR A C 1
ATOM 872 O O . THR A 1 114 ? 14.341 -5.165 -18.433 1.00 75.12 114 THR A O 1
ATOM 875 N N . SER A 1 115 ? 14.954 -4.656 -16.341 1.00 73.88 115 SER A N 1
ATOM 876 C CA . SER A 1 115 ? 14.068 -5.622 -15.682 1.00 73.88 115 SER A CA 1
ATOM 877 C C . SER A 1 115 ? 12.654 -5.062 -15.561 1.00 73.88 115 SER A C 1
ATOM 879 O O . SER A 1 115 ? 12.482 -3.926 -15.135 1.00 73.88 115 SER A O 1
ATOM 881 N N . ASP A 1 116 ? 11.662 -5.920 -15.787 1.00 71.94 116 ASP A N 1
ATOM 882 C CA . ASP A 1 116 ? 10.229 -5.672 -15.544 1.00 71.94 116 ASP A CA 1
ATOM 883 C C . ASP A 1 116 ? 9.892 -5.141 -14.135 1.00 71.94 116 ASP A C 1
ATOM 885 O O . ASP A 1 116 ? 8.922 -4.417 -13.946 1.00 71.94 116 ASP A O 1
ATOM 889 N N . LYS A 1 117 ? 10.734 -5.429 -13.134 1.00 71.88 117 LYS A N 1
ATOM 890 C CA . LYS A 1 117 ? 10.640 -4.874 -11.773 1.00 71.88 117 LYS A CA 1
ATOM 891 C C . LYS A 1 117 ? 10.622 -3.343 -11.731 1.00 71.88 117 LYS A C 1
ATOM 893 O O . LYS A 1 117 ? 10.146 -2.780 -10.748 1.00 71.88 117 LYS A O 1
ATOM 898 N N . TRP A 1 118 ? 11.183 -2.684 -12.744 1.00 79.88 118 TRP A N 1
ATOM 899 C CA . TRP A 1 118 ? 11.233 -1.229 -12.808 1.00 79.88 118 TRP A CA 1
ATOM 900 C C . TRP A 1 118 ? 9.935 -0.602 -13.314 1.00 79.88 118 TRP A C 1
ATOM 902 O O . TRP A 1 118 ? 9.703 0.565 -13.014 1.00 79.88 118 TRP A O 1
ATOM 912 N N . ASP A 1 119 ? 9.082 -1.338 -14.023 1.00 83.06 119 ASP A N 1
ATOM 913 C CA . ASP A 1 119 ? 7.894 -0.766 -14.663 1.00 83.06 119 ASP A CA 1
ATOM 914 C C . ASP A 1 119 ? 6.868 -0.318 -13.613 1.00 83.06 119 ASP A C 1
ATOM 916 O O . ASP A 1 119 ? 6.545 0.869 -13.520 1.00 83.06 119 ASP A O 1
ATOM 920 N N . ASP A 1 120 ? 6.439 -1.244 -12.748 1.00 84.81 120 ASP A N 1
ATOM 921 C CA . ASP A 1 120 ? 5.468 -0.958 -11.684 1.00 84.81 120 ASP A CA 1
ATOM 922 C C . ASP A 1 120 ? 6.022 0.069 -10.682 1.00 84.81 120 ASP A C 1
ATOM 924 O O . ASP A 1 120 ? 5.333 1.009 -10.283 1.00 84.81 120 ASP A O 1
ATOM 928 N N . ILE A 1 121 ? 7.299 -0.064 -10.299 1.00 88.62 121 ILE A N 1
ATOM 929 C CA . ILE A 1 121 ? 7.878 0.830 -9.293 1.00 88.62 121 ILE A CA 1
ATOM 930 C C . ILE A 1 121 ? 8.102 2.239 -9.829 1.00 88.62 121 ILE A C 1
ATOM 932 O O . ILE A 1 121 ? 7.968 3.190 -9.072 1.00 88.62 121 ILE A O 1
ATOM 936 N N . THR A 1 122 ? 8.407 2.409 -11.117 1.00 89.94 122 THR A N 1
ATOM 937 C CA . THR A 1 122 ? 8.586 3.742 -11.712 1.00 89.94 122 THR A CA 1
ATOM 938 C C . THR A 1 122 ? 7.267 4.511 -11.714 1.00 89.94 122 THR A C 1
ATOM 940 O O . THR A 1 122 ? 7.255 5.704 -11.412 1.00 89.94 122 THR A O 1
ATOM 943 N N . ILE A 1 123 ? 6.153 3.826 -11.991 1.00 89.81 123 ILE A N 1
ATOM 944 C CA . ILE A 1 123 ? 4.808 4.407 -11.906 1.00 89.81 123 ILE A CA 1
ATOM 945 C C . ILE A 1 123 ? 4.513 4.844 -10.466 1.00 89.81 123 ILE A C 1
ATOM 947 O O . ILE A 1 123 ? 4.100 5.982 -10.240 1.00 89.81 123 ILE A O 1
ATOM 951 N N . ASP A 1 124 ? 4.762 3.975 -9.485 1.00 92.81 124 ASP A N 1
ATOM 952 C CA . ASP A 1 124 ? 4.487 4.287 -8.080 1.00 92.81 124 ASP A CA 1
ATOM 953 C C . ASP A 1 124 ? 5.427 5.359 -7.501 1.00 92.81 124 ASP A C 1
ATOM 955 O O . ASP A 1 124 ? 4.985 6.189 -6.707 1.00 92.81 124 ASP A O 1
ATOM 959 N N . MET A 1 125 ? 6.690 5.417 -7.936 1.00 93.44 125 MET A N 1
ATOM 960 C CA . MET A 1 125 ? 7.621 6.495 -7.577 1.00 93.44 125 MET A CA 1
ATOM 961 C C . MET A 1 125 ? 7.135 7.846 -8.106 1.00 93.44 125 MET A C 1
ATOM 963 O O . MET A 1 125 ? 7.112 8.814 -7.354 1.00 93.44 125 MET A O 1
ATOM 967 N N . ALA A 1 126 ? 6.669 7.910 -9.358 1.00 93.88 126 ALA A N 1
ATOM 968 C CA . ALA A 1 126 ? 6.110 9.141 -9.916 1.00 93.88 126 ALA A CA 1
ATOM 969 C C . ALA A 1 126 ? 4.859 9.604 -9.147 1.00 93.88 126 ALA A C 1
ATOM 971 O O . ALA A 1 126 ? 4.690 10.795 -8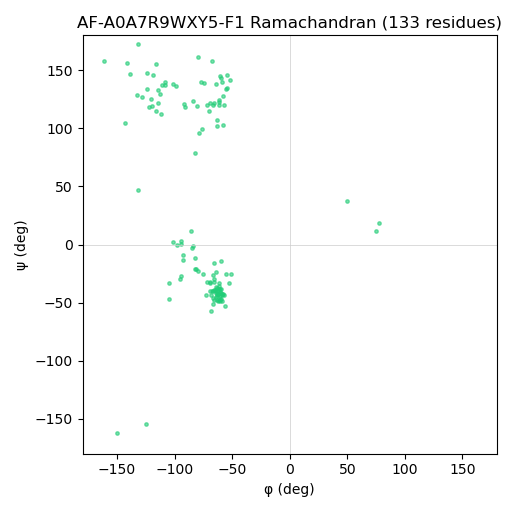.894 1.00 93.88 126 ALA A O 1
ATOM 972 N N . ARG A 1 127 ? 3.994 8.670 -8.721 1.00 94.75 127 ARG A N 1
ATOM 973 C CA . ARG A 1 127 ? 2.847 8.986 -7.847 1.00 94.75 127 ARG A CA 1
ATOM 974 C C . ARG A 1 127 ? 3.300 9.548 -6.498 1.00 94.75 127 ARG A C 1
ATOM 976 O O . ARG A 1 127 ? 2.700 10.500 -6.006 1.00 94.75 127 ARG A O 1
ATOM 983 N N . ALA A 1 128 ? 4.341 8.968 -5.906 1.00 94.25 128 ALA A N 1
ATOM 984 C CA . ALA A 1 128 ? 4.883 9.417 -4.630 1.00 94.25 128 ALA A CA 1
ATOM 985 C C . ALA A 1 128 ? 5.516 10.816 -4.720 1.00 94.25 128 ALA A C 1
ATOM 987 O O . ALA A 1 128 ? 5.290 11.646 -3.841 1.00 94.25 128 ALA A O 1
ATOM 988 N N . GLU A 1 129 ? 6.237 11.112 -5.804 1.00 94.62 129 GLU A N 1
ATOM 989 C CA . GLU A 1 129 ? 6.829 12.432 -6.053 1.00 94.62 129 GLU A CA 1
ATOM 990 C C . GLU A 1 129 ? 5.778 13.547 -6.117 1.00 94.62 129 GLU A C 1
ATOM 992 O O . GLU A 1 129 ? 6.014 14.627 -5.578 1.00 94.62 129 GLU A O 1
ATOM 997 N N . VAL A 1 130 ? 4.608 13.289 -6.714 1.00 95.12 130 VAL A N 1
ATOM 998 C CA . VAL A 1 130 ? 3.498 14.260 -6.731 1.00 95.12 130 VAL A CA 1
ATOM 999 C C . VAL A 1 130 ? 3.055 14.604 -5.307 1.00 95.12 130 VAL A C 1
ATOM 1001 O O . VAL A 1 130 ? 2.959 15.779 -4.970 1.00 95.12 130 VAL A O 1
ATOM 1004 N N . ILE A 1 131 ? 2.867 13.600 -4.443 1.00 93.12 131 ILE A N 1
ATOM 1005 C CA . ILE A 1 131 ? 2.477 13.822 -3.039 1.00 93.12 131 ILE A CA 1
ATOM 1006 C C . ILE A 1 131 ? 3.538 14.642 -2.296 1.00 93.12 131 ILE A C 1
ATOM 1008 O O . ILE A 1 131 ? 3.198 15.561 -1.551 1.00 93.12 131 ILE A O 1
ATOM 1012 N N . LEU A 1 132 ? 4.819 14.335 -2.508 1.00 90.62 132 LEU A N 1
ATOM 1013 C CA . LEU A 1 132 ? 5.931 15.041 -1.866 1.00 90.62 132 LEU A CA 1
ATOM 1014 C C . LEU A 1 132 ? 6.039 16.509 -2.303 1.00 90.62 132 LEU A C 1
ATOM 1016 O O . LEU A 1 132 ? 6.496 17.337 -1.524 1.00 90.62 132 LEU A O 1
ATOM 1020 N N . GLN A 1 133 ? 5.631 16.839 -3.531 1.00 89.94 133 GLN A N 1
ATOM 1021 C CA . GLN A 1 133 ? 5.626 18.215 -4.045 1.00 89.94 133 GLN A CA 1
ATOM 1022 C C . GLN A 1 133 ? 4.428 19.041 -3.557 1.00 89.94 133 GLN A C 1
ATOM 1024 O O . GLN A 1 133 ? 4.493 20.270 -3.566 1.00 89.94 133 GLN A O 1
ATOM 1029 N N . GLU A 1 134 ? 3.338 18.381 -3.164 1.00 84.56 134 GLU A N 1
ATOM 1030 C CA . GLU A 1 134 ? 2.102 19.009 -2.680 1.00 84.56 134 GLU A CA 1
ATOM 1031 C C . GLU A 1 134 ? 2.050 19.177 -1.148 1.00 84.56 134 GLU A C 1
ATOM 1033 O O . GLU A 1 134 ? 1.134 19.831 -0.641 1.00 84.56 134 GLU A O 1
ATOM 1038 N N . SER A 1 135 ? 3.011 18.590 -0.426 1.00 74.06 135 SER A N 1
ATOM 1039 C CA . SER A 1 135 ? 3.114 18.592 1.044 1.00 74.06 135 SER A CA 1
ATOM 1040 C C . SER A 1 135 ? 3.955 19.750 1.579 1.00 74.06 135 SER A C 1
ATOM 1042 O O . SER A 1 135 ? 3.587 20.283 2.652 1.00 74.06 135 SER A O 1
#